Protein AF-A0AAV4G825-F1 (afdb_monomer)

Radius of gyration: 20.28 Å; Cα contacts (8 Å, |Δi|>4): 30; chains: 1; bounding box: 40×40×44 Å

Organism: NCBI:txid1093978

Structure (mmCIF, N/CA/C/O backbone):
data_AF-A0AAV4G825-F1
#
_entry.id   AF-A0AAV4G825-F1
#
loop_
_atom_site.group_PDB
_atom_site.id
_atom_site.type_symbol
_atom_site.label_atom_id
_atom_site.label_alt_id
_atom_site.label_comp_id
_atom_site.label_asym_id
_atom_site.label_entity_id
_atom_site.label_seq_id
_atom_site.pdbx_PDB_ins_code
_atom_site.Cartn_x
_atom_site.Cartn_y
_atom_site.Cartn_z
_atom_site.occupancy
_atom_site.B_iso_or_equiv
_atom_site.auth_seq_id
_atom_site.auth_comp_id
_atom_site.auth_asym_id
_atom_site.auth_atom_id
_atom_site.pdbx_PDB_model_num
ATOM 1 N N . MET A 1 1 ? -8.923 -12.412 15.469 1.00 46.41 1 MET A N 1
ATOM 2 C CA . MET A 1 1 ? -8.538 -11.570 14.307 1.00 46.41 1 MET A CA 1
ATOM 3 C C . MET A 1 1 ? -9.575 -10.469 14.098 1.00 46.41 1 MET A C 1
ATOM 5 O O . MET A 1 1 ? -10.743 -10.709 14.368 1.00 46.41 1 MET A O 1
ATOM 9 N N . LEU A 1 2 ? -9.163 -9.268 13.673 1.00 57.34 2 LEU A N 1
ATOM 10 C CA . LEU A 1 2 ? -10.058 -8.139 13.362 1.00 57.34 2 LEU A CA 1
ATOM 11 C C . LEU A 1 2 ? -10.991 -8.508 12.193 1.00 57.34 2 LEU A C 1
ATOM 13 O O . LEU A 1 2 ? -10.614 -8.334 11.042 1.00 57.34 2 LEU A O 1
ATOM 17 N N . ARG A 1 3 ? -12.196 -9.016 12.471 1.00 68.06 3 ARG A N 1
ATOM 18 C CA . ARG A 1 3 ? -13.264 -9.119 11.463 1.00 68.06 3 ARG A CA 1
ATOM 19 C C . ARG A 1 3 ? -14.021 -7.791 11.406 1.00 68.06 3 ARG A C 1
ATOM 21 O O . ARG A 1 3 ? -15.091 -7.651 11.985 1.00 68.06 3 ARG A O 1
ATOM 28 N N . LEU A 1 4 ? -13.393 -6.791 10.796 1.00 76.19 4 LEU A N 1
ATOM 29 C CA . LEU A 1 4 ? -14.119 -5.725 10.101 1.00 76.19 4 LEU A CA 1
ATOM 30 C C . LEU A 1 4 ? -14.339 -6.214 8.671 1.00 76.19 4 LEU A C 1
ATOM 32 O O . LEU A 1 4 ? -13.483 -6.939 8.154 1.00 76.19 4 LEU A O 1
ATOM 36 N N . SER A 1 5 ? -15.464 -5.860 8.048 1.00 83.50 5 SER A N 1
ATOM 37 C CA . SER A 1 5 ? -15.617 -6.142 6.623 1.00 83.50 5 SER A CA 1
ATOM 38 C C . SER A 1 5 ? -14.522 -5.406 5.847 1.00 83.50 5 SER A C 1
ATOM 40 O O . SER A 1 5 ? -13.965 -4.407 6.311 1.00 83.50 5 SER A O 1
ATOM 42 N N . GLU A 1 6 ? -14.174 -5.910 4.668 1.00 81.00 6 GLU A N 1
ATOM 43 C CA . GLU A 1 6 ? -13.171 -5.259 3.833 1.00 81.00 6 GLU A CA 1
ATOM 44 C C . GLU A 1 6 ? -13.561 -3.816 3.493 1.00 81.00 6 GLU A C 1
ATOM 46 O O . GLU A 1 6 ? -12.711 -2.928 3.529 1.00 81.00 6 GLU A O 1
ATOM 51 N N . VAL A 1 7 ? -14.847 -3.572 3.245 1.00 84.50 7 VAL A N 1
ATOM 52 C CA . VAL A 1 7 ? -15.394 -2.241 2.959 1.00 84.50 7 VAL A CA 1
ATOM 53 C C . VAL A 1 7 ? -15.265 -1.324 4.177 1.00 84.50 7 VAL A C 1
ATOM 55 O O . VAL A 1 7 ? -14.757 -0.211 4.051 1.00 84.50 7 VAL A O 1
ATOM 58 N N . ASP A 1 8 ? -15.631 -1.804 5.370 1.00 86.94 8 ASP A N 1
ATOM 59 C CA . ASP A 1 8 ? -15.518 -1.019 6.609 1.00 86.94 8 ASP A CA 1
ATOM 60 C C . ASP A 1 8 ? -14.063 -0.716 6.950 1.00 86.94 8 ASP A C 1
ATOM 62 O O . ASP A 1 8 ? -13.732 0.363 7.435 1.00 86.94 8 ASP A O 1
ATOM 66 N N . ARG A 1 9 ? -13.163 -1.659 6.666 1.00 87.50 9 ARG A N 1
ATOM 67 C CA . ARG A 1 9 ? -11.729 -1.449 6.826 1.00 87.50 9 ARG A CA 1
ATOM 68 C C . ARG A 1 9 ? -11.243 -0.326 5.909 1.00 87.50 9 ARG A C 1
ATOM 70 O O . ARG A 1 9 ? -10.585 0.580 6.402 1.00 87.50 9 ARG A O 1
ATOM 77 N N . HIS A 1 10 ? -11.573 -0.355 4.617 1.00 88.81 10 HIS A N 1
ATOM 78 C CA . HIS A 1 10 ? -11.167 0.698 3.678 1.00 88.81 10 HIS A CA 1
ATOM 79 C C . HIS A 1 10 ? -11.754 2.062 4.050 1.00 88.81 10 HIS A C 1
ATOM 81 O O . HIS A 1 10 ? -11.025 3.050 4.073 1.00 88.81 10 HIS A O 1
ATOM 87 N N . ARG A 1 11 ? -13.038 2.115 4.423 1.00 90.88 11 ARG A N 1
ATOM 88 C CA . ARG A 1 11 ? -13.688 3.354 4.869 1.00 90.88 11 ARG A CA 1
ATOM 89 C C . ARG A 1 11 ? -13.031 3.918 6.135 1.00 90.88 11 ARG A C 1
ATOM 91 O O . ARG A 1 11 ? -12.715 5.102 6.167 1.00 90.88 11 ARG A O 1
ATOM 98 N N . ALA A 1 12 ? -12.762 3.085 7.142 1.00 91.75 12 ALA A N 1
ATOM 99 C CA . ALA A 1 12 ? -12.071 3.511 8.360 1.00 91.75 12 ALA A CA 1
ATOM 100 C C . ALA A 1 12 ? -10.652 4.022 8.077 1.00 91.75 12 ALA A C 1
ATOM 102 O O . ALA A 1 12 ? -10.228 5.011 8.668 1.00 91.75 12 ALA A O 1
ATOM 103 N N . LEU A 1 13 ? -9.919 3.359 7.175 1.00 89.12 13 LEU A N 1
ATOM 104 C CA . LEU A 1 13 ? -8.578 3.785 6.769 1.00 89.12 13 LEU A CA 1
ATOM 105 C C . LEU A 1 13 ? -8.608 5.142 6.061 1.00 89.12 13 LEU A C 1
ATOM 107 O O . LEU A 1 13 ? -7.796 5.992 6.408 1.00 89.12 13 LEU A O 1
ATOM 111 N N . GLY A 1 14 ? -9.560 5.360 5.149 1.00 91.00 14 GLY A N 1
ATOM 112 C CA . GLY A 1 14 ? -9.736 6.649 4.477 1.00 91.00 14 GLY A CA 1
ATOM 113 C C . GLY A 1 14 ? -9.981 7.780 5.474 1.00 91.00 14 GLY A C 1
ATOM 114 O O . GLY A 1 14 ? -9.246 8.757 5.486 1.00 91.00 14 GLY A O 1
ATOM 115 N N . LEU A 1 15 ? -10.921 7.604 6.408 1.00 93.56 15 LEU A N 1
ATOM 116 C CA . LEU A 1 15 ? -11.200 8.613 7.440 1.00 93.56 15 LEU A CA 1
ATOM 117 C C . LEU A 1 15 ? -9.969 8.925 8.311 1.00 93.56 15 LEU A C 1
ATOM 119 O O . LEU A 1 15 ? -9.704 10.080 8.632 1.00 93.56 15 LEU 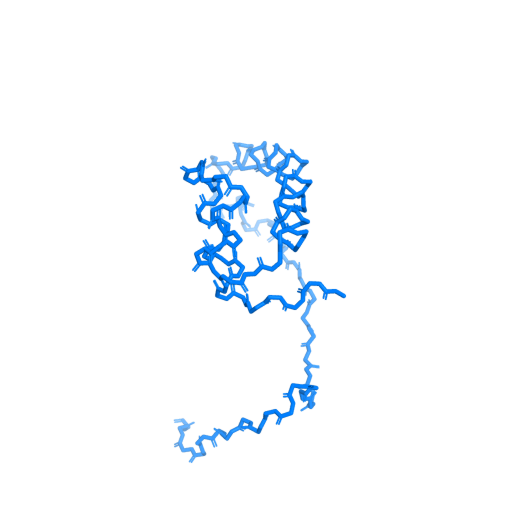A O 1
ATOM 123 N N . LEU A 1 16 ? -9.191 7.902 8.676 1.00 91.38 16 LEU A N 1
ATOM 124 C CA . LEU A 1 16 ? -7.948 8.085 9.431 1.00 91.38 16 LEU A CA 1
ATOM 125 C C . LEU A 1 16 ? -6.861 8.813 8.620 1.00 91.38 16 LEU A C 1
ATOM 127 O O . LEU A 1 16 ? -6.052 9.523 9.215 1.00 91.38 16 LEU A O 1
ATOM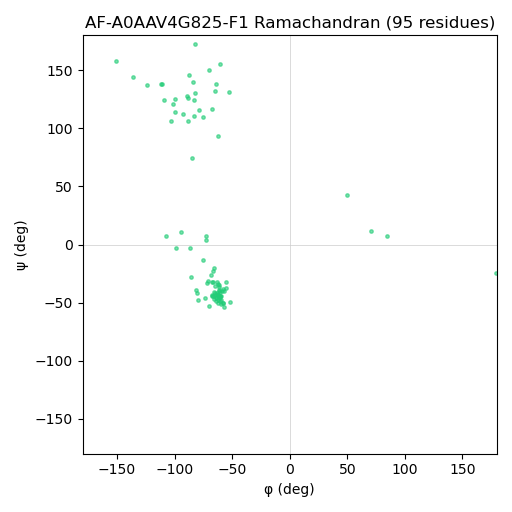 131 N N . GLN A 1 17 ? -6.814 8.621 7.298 1.00 87.00 17 GLN A N 1
ATOM 132 C CA . GLN A 1 17 ? -5.879 9.307 6.397 1.00 87.00 17 GLN A CA 1
ATOM 133 C C . GLN A 1 17 ? -6.241 10.784 6.206 1.00 87.00 17 GLN A C 1
ATOM 135 O O . GLN A 1 17 ? -5.337 11.612 6.163 1.00 87.00 17 GLN A O 1
ATOM 140 N N . GLU A 1 18 ? -7.534 11.117 6.229 1.00 92.06 18 GLU A N 1
ATOM 141 C CA . GLU A 1 18 ? -8.047 12.498 6.253 1.00 92.06 18 GLU A CA 1
ATOM 142 C C . GLU A 1 18 ? -7.843 13.203 7.613 1.00 92.06 18 GLU A C 1
ATOM 144 O O . GLU A 1 18 ? -8.290 14.327 7.823 1.00 92.06 18 GLU A O 1
ATOM 149 N N . GLY A 1 19 ? -7.168 12.554 8.569 1.00 90.31 19 GLY A N 1
ATOM 150 C CA . GLY A 1 19 ? -6.808 13.150 9.856 1.00 90.31 19 GLY A CA 1
ATOM 151 C C . GLY A 1 19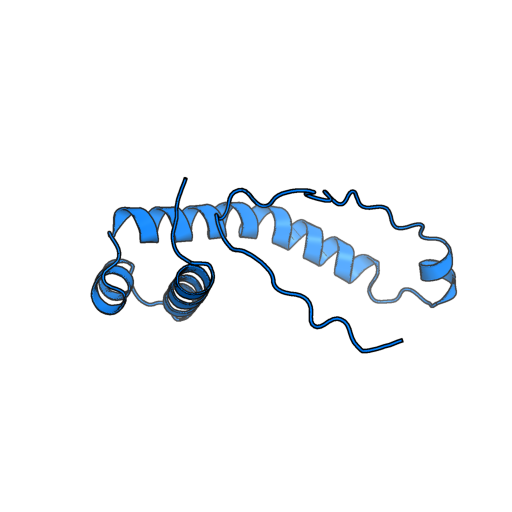 ? -7.896 13.080 10.928 1.00 90.31 19 GLY A C 1
ATOM 152 O O . GLY A 1 19 ? -7.702 13.626 12.017 1.00 90.31 19 GLY A O 1
ATOM 153 N N . LEU A 1 20 ? -9.008 12.376 10.683 1.00 93.31 20 LEU A N 1
ATOM 154 C CA . LEU A 1 20 ? -10.055 12.227 11.692 1.00 93.31 20 LEU A CA 1
ATOM 155 C C . LEU A 1 20 ? -9.542 11.457 12.919 1.00 93.31 20 LEU A C 1
ATOM 157 O O . LEU A 1 20 ? -8.847 10.436 12.796 1.00 93.31 20 LEU A O 1
ATOM 161 N N . PRO A 1 21 ? -9.905 11.896 14.136 1.00 94.75 21 PRO A N 1
ATOM 162 C CA . PRO A 1 21 ? -9.471 11.227 15.346 1.00 94.75 21 PRO A CA 1
ATOM 163 C C . PRO A 1 21 ? -10.155 9.863 15.485 1.00 94.75 21 PRO A C 1
ATOM 165 O O . PRO A 1 21 ? -11.303 9.658 15.096 1.00 94.75 21 PRO A O 1
ATOM 168 N N . ILE A 1 22 ? -9.470 8.918 16.137 1.00 93.38 22 ILE A N 1
ATOM 169 C CA . ILE A 1 22 ? -9.977 7.552 16.370 1.00 93.38 22 ILE A CA 1
ATOM 170 C C . ILE A 1 22 ? -11.342 7.565 17.081 1.00 93.38 22 ILE A C 1
ATOM 172 O O . ILE A 1 22 ? -12.157 6.678 16.837 1.00 93.38 22 ILE A O 1
ATOM 176 N N . SER A 1 23 ? -11.598 8.561 17.943 1.00 94.44 23 SER A N 1
ATOM 177 C CA . SER A 1 23 ? -12.910 8.805 18.567 1.00 94.44 23 SER A CA 1
ATOM 178 C C . SER A 1 23 ? -14.021 8.866 17.541 1.00 94.44 23 SER A C 1
ATOM 180 O O . SER A 1 23 ? -15.059 8.240 17.700 1.00 94.44 23 SER A O 1
ATOM 182 N N . GLU A 1 24 ? -13.789 9.666 16.514 1.00 95.00 24 GLU A N 1
ATOM 183 C CA . GLU A 1 24 ? -14.808 10.114 15.588 1.00 95.00 24 GLU A CA 1
ATOM 184 C C . GLU A 1 24 ? -15.066 9.047 14.544 1.00 95.00 24 GLU A C 1
ATOM 186 O O . GLU A 1 24 ? -16.214 8.713 14.288 1.00 95.00 24 GLU A O 1
ATOM 191 N N . VAL A 1 25 ? -14.003 8.386 14.081 1.00 94.56 25 VAL A N 1
ATOM 192 C CA . VAL A 1 25 ? -14.108 7.181 13.249 1.00 94.56 25 VAL A CA 1
ATOM 193 C C . VAL A 1 25 ? -14.846 6.059 13.989 1.00 94.56 25 VAL A C 1
ATOM 195 O O . VAL A 1 25 ? -15.674 5.360 13.411 1.00 94.56 25 VAL A O 1
ATOM 198 N N . SER A 1 26 ? -14.572 5.889 15.287 1.00 95.12 26 SER A N 1
ATOM 199 C CA . SER A 1 26 ? -15.267 4.911 16.129 1.00 95.12 26 SER A CA 1
ATOM 200 C C . SER A 1 26 ? -16.765 5.211 16.233 1.00 95.12 26 SER A C 1
ATOM 202 O O . SER A 1 26 ? -17.569 4.289 16.100 1.00 95.12 26 SER A O 1
ATOM 204 N N . LEU A 1 27 ? -17.130 6.483 16.417 1.00 94.31 27 LEU A N 1
ATOM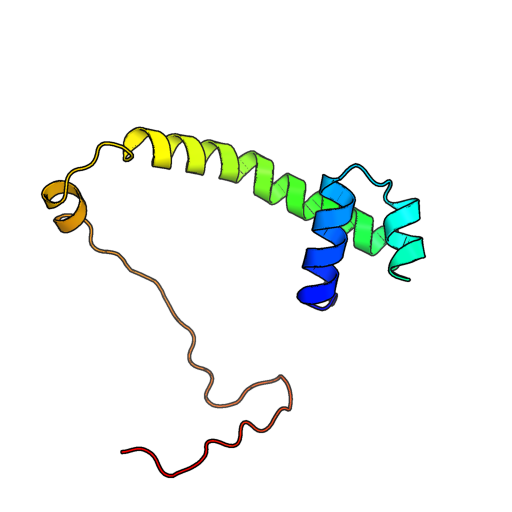 205 C CA . LEU A 1 27 ? -18.517 6.938 16.519 1.00 94.31 27 LEU A CA 1
ATOM 206 C C . LEU A 1 27 ? -19.258 6.847 15.180 1.00 94.31 27 LEU A C 1
ATOM 208 O O . LEU A 1 27 ? -20.303 6.208 15.111 1.00 94.31 27 LEU A O 1
ATOM 212 N N . CYS A 1 28 ? -18.714 7.424 14.106 1.00 92.19 28 CYS A N 1
ATOM 213 C CA . CYS A 1 28 ? -19.404 7.507 12.816 1.00 92.19 28 CYS A CA 1
ATOM 214 C C . CYS A 1 28 ? -19.572 6.142 12.136 1.00 92.19 28 CYS A C 1
ATOM 216 O O . CYS A 1 28 ? -20.510 5.943 11.367 1.00 92.19 28 CYS A O 1
ATOM 218 N N . MET A 1 29 ? -18.690 5.186 12.440 1.00 91.44 29 MET A N 1
ATOM 219 C CA . MET A 1 29 ? -18.777 3.819 11.925 1.00 91.44 29 MET A CA 1
ATOM 220 C C . MET A 1 29 ? -19.401 2.835 12.918 1.00 91.44 29 MET A C 1
ATOM 222 O O . MET A 1 29 ? -19.551 1.663 12.581 1.00 91.44 29 MET A O 1
ATOM 226 N N . ASN A 1 30 ? -19.739 3.275 14.136 1.00 92.88 30 ASN A N 1
ATOM 227 C CA . ASN A 1 30 ? -20.195 2.413 15.230 1.00 92.88 30 ASN A CA 1
ATOM 228 C C . ASN A 1 30 ? -19.267 1.195 15.457 1.00 92.88 30 ASN A C 1
ATOM 230 O O . ASN A 1 30 ? -19.695 0.052 15.632 1.00 92.88 30 ASN A O 1
ATOM 234 N N . VAL A 1 31 ? -17.952 1.430 15.413 1.00 89.81 31 VAL A N 1
ATOM 235 C CA . VAL A 1 31 ? -16.919 0.404 15.604 1.00 89.81 31 VAL A CA 1
ATOM 236 C C . VAL A 1 31 ? -16.186 0.675 16.904 1.00 89.81 31 VAL A C 1
ATOM 238 O O . VAL A 1 31 ? -15.806 1.804 17.189 1.00 89.81 31 VAL A O 1
ATOM 241 N N . ASN A 1 32 ? -15.901 -0.373 17.679 1.00 92.06 32 ASN A N 1
ATOM 242 C CA . ASN A 1 32 ? -15.133 -0.249 18.915 1.00 92.06 32 ASN A CA 1
ATOM 243 C C . ASN A 1 32 ? -13.790 0.485 18.699 1.00 92.06 32 ASN A C 1
ATOM 245 O O . ASN A 1 32 ? -12.989 0.131 17.830 1.00 92.06 32 ASN A O 1
ATOM 249 N N . ARG A 1 33 ? -13.521 1.466 19.559 1.00 93.06 33 ARG A N 1
ATOM 250 C CA . ARG A 1 33 ? -12.353 2.349 19.500 1.00 93.06 33 ARG A CA 1
ATOM 251 C C . ARG A 1 33 ? -11.014 1.602 19.485 1.00 93.06 33 ARG A C 1
ATOM 253 O O . ARG A 1 33 ? -10.112 1.959 18.731 1.00 93.06 33 ARG A O 1
ATOM 260 N N . THR A 1 34 ? -10.899 0.503 20.232 1.00 92.38 34 THR A N 1
ATOM 261 C CA . THR A 1 34 ? -9.719 -0.376 20.240 1.00 92.38 34 THR A CA 1
ATOM 262 C C . THR A 1 34 ? -9.536 -1.105 18.907 1.00 92.38 34 THR A C 1
ATOM 264 O O . THR A 1 34 ? -8.402 -1.352 18.495 1.00 92.38 34 THR A O 1
ATOM 267 N N . LYS A 1 35 ? -10.622 -1.439 18.190 1.00 90.38 35 LYS A N 1
ATOM 268 C CA . LYS A 1 35 ? -10.524 -2.029 16.843 1.00 90.38 35 LYS A CA 1
ATOM 269 C C . LYS A 1 35 ? -9.966 -1.022 15.837 1.00 90.38 35 LYS A C 1
ATOM 271 O O . LYS A 1 35 ? -9.069 -1.386 15.082 1.00 90.38 35 LYS A O 1
ATOM 276 N N . ILE A 1 36 ? -10.442 0.225 15.869 1.00 92.31 36 ILE A N 1
ATOM 277 C CA . ILE A 1 36 ? -9.933 1.307 15.008 1.00 92.31 36 ILE A CA 1
ATOM 278 C C . ILE A 1 36 ? -8.472 1.636 15.343 1.00 92.31 36 ILE A C 1
ATOM 280 O O . ILE A 1 36 ? -7.647 1.758 14.440 1.00 92.31 36 ILE A O 1
ATOM 284 N N . PHE A 1 37 ? -8.112 1.680 16.629 1.00 92.06 37 PHE A N 1
ATOM 285 C CA . PHE A 1 37 ? -6.722 1.859 17.058 1.00 92.06 37 PHE A CA 1
ATOM 286 C C . PHE A 1 37 ? -5.800 0.762 16.512 1.00 92.06 37 PHE A C 1
ATOM 288 O O . PHE A 1 37 ? -4.795 1.059 15.872 1.00 92.06 37 PHE A O 1
ATOM 295 N N . ARG A 1 38 ? -6.172 -0.514 16.687 1.00 90.38 38 ARG A N 1
ATOM 296 C CA . ARG A 1 38 ? -5.392 -1.649 16.166 1.00 90.38 38 ARG A CA 1
ATOM 297 C C . ARG A 1 38 ? -5.300 -1.644 14.640 1.00 90.38 38 ARG A C 1
ATOM 299 O O . ARG A 1 38 ? -4.284 -2.067 14.099 1.00 90.38 38 ARG A O 1
ATOM 306 N N . LEU A 1 39 ? -6.346 -1.190 13.948 1.00 88.44 39 LEU A N 1
ATOM 307 C CA . LEU A 1 39 ? -6.332 -1.024 12.495 1.00 88.44 39 LEU A CA 1
ATOM 308 C C . LEU A 1 39 ? -5.300 0.031 12.068 1.00 88.44 39 LEU A C 1
ATOM 310 O O . LEU A 1 39 ? -4.468 -0.258 11.211 1.00 88.44 39 LEU A O 1
ATOM 314 N N . ARG A 1 40 ? -5.303 1.209 12.706 1.00 88.56 40 ARG A N 1
ATOM 315 C CA . ARG A 1 40 ? -4.318 2.274 12.455 1.00 88.56 40 ARG A CA 1
ATOM 316 C C . ARG A 1 40 ? -2.893 1.815 12.753 1.00 88.56 40 ARG A C 1
ATOM 318 O O . ARG A 1 40 ? -1.995 2.072 11.957 1.00 88.56 40 ARG A O 1
ATOM 325 N N . GLN A 1 41 ? -2.697 1.133 13.879 1.00 86.50 41 GLN A N 1
ATOM 326 C CA . GLN A 1 41 ? -1.395 0.622 14.296 1.00 86.50 41 GLN A CA 1
ATOM 327 C C . GLN A 1 41 ? -0.827 -0.356 13.257 1.00 86.50 41 GLN A C 1
ATOM 329 O O . GLN A 1 41 ? 0.279 -0.156 12.767 1.00 86.50 41 GLN A O 1
ATOM 334 N N . ARG A 1 42 ? -1.618 -1.356 12.848 1.00 82.38 42 ARG A N 1
ATOM 335 C CA . ARG A 1 42 ? -1.204 -2.332 11.829 1.00 82.38 42 ARG A CA 1
ATOM 336 C C . ARG A 1 42 ? -0.899 -1.682 10.488 1.00 82.38 42 ARG A C 1
ATOM 338 O O . ARG A 1 42 ? 0.063 -2.080 9.842 1.00 82.38 42 ARG A O 1
ATOM 345 N N . LEU A 1 43 ? -1.696 -0.687 10.083 1.00 76.94 43 LEU A N 1
ATOM 346 C CA . LEU A 1 43 ? -1.409 0.088 8.880 1.00 76.94 43 LEU A CA 1
ATOM 347 C C . LEU A 1 43 ? -0.020 0.721 8.994 1.00 76.94 43 LEU A C 1
ATOM 349 O O . LEU A 1 43 ? 0.812 0.468 8.135 1.00 76.94 43 LEU A O 1
ATOM 353 N N . HIS A 1 44 ? 0.252 1.469 10.066 1.00 73.94 44 HIS A N 1
ATOM 354 C CA . HIS A 1 44 ? 1.544 2.131 10.285 1.00 73.94 44 HIS A CA 1
ATOM 355 C C . HIS A 1 44 ? 2.735 1.157 10.291 1.00 73.94 44 HIS A C 1
ATOM 357 O O . HIS A 1 44 ? 3.786 1.456 9.721 1.00 73.94 44 HIS A O 1
ATOM 363 N N . GLU A 1 45 ? 2.564 -0.022 10.893 1.00 68.06 45 GLU A N 1
ATOM 364 C CA . GLU A 1 45 ? 3.582 -1.080 10.930 1.00 68.06 45 GLU A CA 1
ATOM 365 C C . GLU A 1 45 ? 3.890 -1.626 9.526 1.00 68.06 45 GLU A C 1
ATOM 367 O O . GLU A 1 45 ? 5.054 -1.761 9.148 1.00 68.06 45 GLU A O 1
ATOM 372 N N . THR A 1 46 ? 2.860 -1.903 8.717 1.00 66.06 46 THR A N 1
ATOM 373 C CA . THR A 1 46 ? 3.051 -2.347 7.324 1.00 66.06 46 THR A CA 1
ATOM 374 C C . THR A 1 46 ? 3.561 -1.240 6.409 1.00 66.06 46 THR A C 1
ATOM 376 O O . THR A 1 46 ? 4.281 -1.506 5.448 1.00 66.06 46 THR A O 1
ATOM 379 N N . ASP A 1 47 ? 3.185 -0.004 6.708 1.00 67.50 47 ASP A N 1
ATOM 380 C CA . ASP A 1 47 ? 3.417 1.143 5.858 1.00 67.50 47 ASP A CA 1
ATOM 381 C C . ASP A 1 47 ? 4.847 1.659 5.993 1.00 67.50 47 ASP A C 1
ATOM 383 O O . ASP A 1 47 ? 5.541 1.805 5.000 1.00 67.50 47 ASP A O 1
ATOM 387 N N . THR A 1 48 ? 5.366 1.836 7.205 1.00 68.06 48 THR A N 1
ATOM 388 C CA . THR A 1 48 ? 6.705 2.423 7.387 1.00 68.06 48 THR A CA 1
ATOM 389 C C . THR A 1 48 ? 7.834 1.523 6.870 1.00 68.06 48 THR A C 1
ATOM 391 O O . THR A 1 48 ? 8.718 1.999 6.156 1.00 68.06 48 THR A O 1
ATOM 394 N N . ARG A 1 49 ? 7.792 0.212 7.148 1.00 72.00 49 ARG A N 1
ATOM 395 C CA . ARG A 1 49 ? 8.854 -0.721 6.731 1.00 72.00 49 ARG A CA 1
ATOM 396 C C . ARG A 1 49 ? 8.821 -1.024 5.234 1.00 72.00 49 ARG A C 1
ATOM 398 O O . ARG A 1 49 ? 9.861 -1.017 4.579 1.00 72.00 49 ARG A O 1
ATOM 405 N N . HIS A 1 50 ? 7.641 -1.304 4.682 1.00 81.06 50 HIS A N 1
ATOM 406 C CA . HIS A 1 50 ? 7.542 -1.736 3.288 1.00 81.06 50 HIS A CA 1
ATOM 407 C C . HIS A 1 50 ? 7.483 -0.561 2.312 1.00 81.06 50 HIS A C 1
ATOM 409 O O . HIS A 1 50 ? 7.951 -0.710 1.186 1.00 81.06 50 HIS A O 1
ATOM 415 N N . ARG A 1 51 ? 6.969 0.615 2.708 1.00 83.38 51 ARG A N 1
ATOM 416 C CA . ARG A 1 51 ? 6.912 1.785 1.816 1.00 83.38 51 ARG A CA 1
ATOM 417 C C . ARG A 1 51 ? 8.303 2.193 1.357 1.00 83.38 51 ARG A C 1
ATOM 419 O O . ARG A 1 51 ? 8.499 2.345 0.161 1.00 83.38 51 ARG A O 1
ATOM 426 N N . HIS A 1 52 ? 9.273 2.295 2.266 1.00 84.75 52 HIS A N 1
ATOM 427 C CA . HIS A 1 52 ? 10.634 2.686 1.893 1.00 84.75 52 HIS A CA 1
ATOM 428 C C . HIS A 1 52 ? 11.263 1.706 0.891 1.00 84.75 52 HIS A C 1
ATOM 430 O O . HIS A 1 52 ? 11.740 2.121 -0.163 1.00 84.75 52 HIS A O 1
ATOM 436 N N . GLN A 1 53 ? 11.188 0.400 1.169 1.00 88.50 53 GLN A N 1
ATOM 437 C CA . GLN A 1 53 ? 11.725 -0.627 0.271 1.00 88.50 53 GLN A CA 1
ATOM 438 C C . GLN A 1 53 ? 11.020 -0.643 -1.091 1.00 88.50 53 GLN A C 1
ATOM 440 O O . GLN A 1 53 ? 11.686 -0.7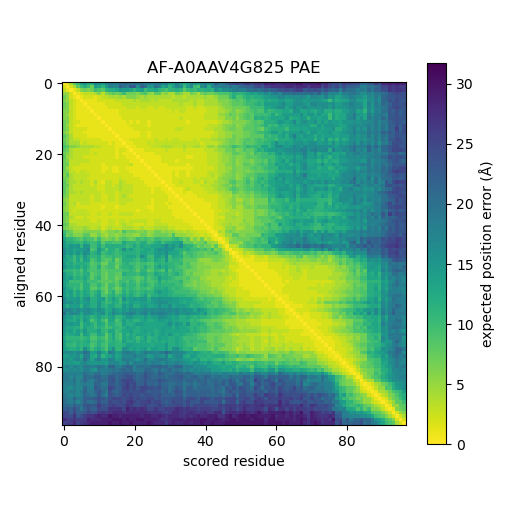43 -2.120 1.00 88.50 53 GLN A O 1
ATOM 445 N N . ARG A 1 54 ? 9.689 -0.495 -1.119 1.00 89.75 54 ARG A N 1
ATOM 446 C CA . ARG A 1 54 ? 8.918 -0.421 -2.368 1.00 89.75 54 ARG A CA 1
ATOM 447 C C . ARG A 1 54 ? 9.253 0.834 -3.168 1.00 89.75 54 ARG A C 1
ATOM 449 O O . ARG A 1 54 ? 9.402 0.732 -4.379 1.00 89.75 54 ARG A O 1
ATOM 456 N N . THR A 1 55 ? 9.418 1.983 -2.511 1.00 91.75 55 THR A N 1
ATOM 457 C CA . THR A 1 55 ? 9.831 3.233 -3.164 1.00 91.75 55 THR A CA 1
ATOM 458 C C . THR A 1 55 ? 11.215 3.093 -3.785 1.00 91.75 55 THR A C 1
ATOM 460 O O . THR A 1 55 ? 11.375 3.412 -4.959 1.00 91.75 55 THR A O 1
ATOM 463 N N . LEU A 1 56 ? 12.194 2.564 -3.046 1.00 93.75 56 LEU A N 1
ATOM 464 C CA . LEU A 1 56 ? 13.540 2.332 -3.577 1.00 93.75 56 LEU A CA 1
ATOM 465 C C . LEU A 1 56 ? 13.530 1.359 -4.758 1.00 93.75 56 LEU A C 1
ATOM 467 O O . LEU A 1 56 ? 14.168 1.614 -5.776 1.00 93.75 56 LEU A O 1
ATOM 471 N N . TRP A 1 57 ? 12.790 0.255 -4.641 1.00 93.69 57 TRP A N 1
ATOM 472 C CA . TRP A 1 57 ? 12.671 -0.723 -5.717 1.00 93.69 57 TRP A CA 1
ATOM 473 C C . TRP A 1 57 ? 12.023 -0.107 -6.962 1.00 93.69 57 TRP A C 1
ATOM 475 O O . TRP A 1 57 ? 12.524 -0.303 -8.065 1.00 93.69 57 TRP A O 1
ATOM 485 N N . ALA A 1 58 ? 10.954 0.677 -6.793 1.00 94.62 58 ALA A N 1
ATOM 486 C CA . ALA A 1 58 ? 10.282 1.352 -7.897 1.00 94.62 58 ALA A CA 1
ATOM 487 C C . ALA A 1 58 ? 11.195 2.385 -8.565 1.00 94.62 58 ALA A C 1
ATOM 489 O O . ALA A 1 58 ? 11.313 2.380 -9.781 1.00 94.62 58 ALA A O 1
ATOM 490 N N . GLN A 1 59 ? 11.891 3.220 -7.788 1.00 96.31 59 GLN A N 1
ATOM 491 C CA . GLN A 1 59 ? 12.841 4.203 -8.320 1.00 96.31 59 GLN A CA 1
ATOM 492 C C . GLN A 1 59 ? 13.977 3.533 -9.098 1.00 96.31 59 GLN A C 1
ATOM 494 O O . GLN A 1 59 ? 14.305 3.966 -10.199 1.00 96.31 59 GLN A O 1
ATOM 499 N N . LYS A 1 60 ? 14.543 2.445 -8.560 1.00 95.94 60 LYS A N 1
ATOM 500 C CA . LYS A 1 60 ? 15.636 1.699 -9.197 1.00 95.94 60 LYS A CA 1
ATOM 501 C C . LYS A 1 60 ? 15.243 1.106 -10.553 1.00 95.94 60 LYS A C 1
ATOM 503 O O . LYS A 1 60 ? 16.082 1.037 -11.446 1.00 95.94 60 LYS A O 1
ATOM 508 N N . HIS A 1 61 ? 13.993 0.674 -10.700 1.00 95.50 61 HIS A N 1
ATOM 509 C CA . HIS A 1 61 ? 13.508 -0.005 -11.903 1.00 95.50 61 HIS A CA 1
ATOM 510 C C . HIS A 1 61 ? 12.564 0.866 -12.753 1.00 95.50 61 HIS A C 1
ATOM 512 O O . HIS A 1 61 ? 12.005 0.386 -13.733 1.00 95.50 61 HIS A O 1
ATOM 518 N N . ALA A 1 62 ? 12.394 2.153 -12.423 1.00 94.88 62 ALA A N 1
ATOM 519 C CA . ALA A 1 62 ? 11.484 3.062 -13.130 1.00 94.88 62 ALA A CA 1
ATOM 520 C C . ALA A 1 62 ? 11.883 3.290 -14.596 1.00 94.88 62 ALA A C 1
ATOM 522 O O . ALA A 1 62 ? 11.022 3.483 -15.447 1.00 94.88 62 ALA A O 1
ATOM 523 N N . ALA A 1 63 ? 13.187 3.265 -14.878 1.00 95.31 63 ALA A N 1
ATOM 524 C CA . ALA A 1 63 ? 13.743 3.464 -16.214 1.00 95.31 63 ALA A CA 1
ATOM 525 C C . ALA A 1 63 ? 14.000 2.148 -16.966 1.00 95.31 63 ALA A C 1
ATOM 527 O O . ALA A 1 63 ? 14.687 2.159 -17.984 1.00 95.31 63 ALA A O 1
ATOM 528 N N . TRP A 1 64 ? 13.511 1.014 -16.453 1.00 96.75 64 TRP A N 1
ATOM 529 C CA . TRP A 1 64 ? 13.715 -0.265 -17.121 1.00 96.75 64 TRP A CA 1
ATOM 530 C C . TRP A 1 64 ? 13.015 -0.328 -18.472 1.00 96.75 64 TRP A C 1
ATOM 532 O O . TRP A 1 64 ? 11.826 -0.022 -18.586 1.00 96.75 64 TRP A O 1
ATOM 542 N N . ASP A 1 65 ? 13.757 -0.786 -19.476 1.00 93.69 65 ASP A N 1
ATOM 543 C CA . ASP A 1 65 ? 13.239 -1.026 -20.812 1.00 93.69 65 ASP A CA 1
ATOM 544 C C . ASP A 1 65 ? 12.533 -2.390 -20.929 1.00 93.69 65 ASP A C 1
ATOM 546 O O . ASP A 1 65 ? 12.535 -3.237 -20.028 1.00 93.69 65 ASP A O 1
ATOM 550 N N . GLY A 1 66 ? 11.896 -2.621 -22.078 1.00 94.25 66 GLY A N 1
ATOM 551 C CA . GLY A 1 66 ? 11.152 -3.854 -22.326 1.00 94.25 66 GLY A CA 1
ATOM 552 C C . GLY A 1 66 ? 12.010 -5.124 -22.381 1.00 94.25 66 GLY A C 1
ATOM 553 O O . GLY A 1 66 ? 11.460 -6.212 -22.226 1.00 94.25 66 GLY A O 1
ATOM 554 N N . ILE A 1 67 ? 13.323 -5.026 -22.607 1.00 95.75 67 ILE A N 1
ATOM 555 C CA . ILE A 1 67 ? 14.235 -6.180 -22.615 1.00 95.75 67 ILE A CA 1
ATOM 556 C C . ILE A 1 67 ? 14.589 -6.553 -21.175 1.00 95.75 67 ILE A C 1
ATOM 558 O O . ILE A 1 67 ? 14.559 -7.732 -20.821 1.00 95.75 67 ILE A O 1
ATOM 562 N N . GLN A 1 68 ? 14.837 -5.557 -20.325 1.00 96.31 68 GLN A N 1
ATOM 563 C CA . GLN A 1 68 ? 15.102 -5.755 -18.903 1.00 96.31 68 GLN A CA 1
ATOM 564 C C . GLN A 1 68 ? 13.919 -6.445 -18.215 1.00 96.31 68 GLN A C 1
ATOM 566 O O . GLN A 1 68 ? 14.120 -7.449 -17.530 1.00 96.31 68 GLN A O 1
ATOM 571 N N . TRP A 1 69 ? 12.682 -6.019 -18.494 1.00 95.94 69 TRP A N 1
ATOM 572 C CA . TRP A 1 69 ? 11.487 -6.703 -17.982 1.00 95.94 69 TRP A CA 1
ATOM 573 C C . TRP A 1 69 ? 11.350 -8.153 -18.461 1.00 95.94 69 TRP A C 1
ATOM 575 O O . TRP A 1 69 ? 10.938 -9.004 -17.678 1.00 95.94 69 TRP A O 1
ATOM 585 N N . ARG A 1 70 ? 11.730 -8.470 -19.708 1.00 95.69 70 ARG A N 1
ATOM 586 C CA . ARG A 1 70 ? 11.658 -9.847 -20.245 1.00 95.69 70 ARG A CA 1
ATOM 587 C C . ARG A 1 70 ? 12.619 -10.814 -19.567 1.00 95.69 70 ARG A C 1
ATOM 589 O O . ARG A 1 70 ? 12.389 -12.017 -19.621 1.00 95.69 70 ARG A O 1
ATOM 596 N N . SER A 1 71 ? 13.687 -10.308 -18.955 1.00 95.25 71 SER A N 1
ATOM 597 C CA . SER A 1 71 ? 14.625 -11.149 -18.207 1.00 95.25 71 SER A CA 1
ATOM 598 C C . SER A 1 71 ? 14.080 -11.588 -16.841 1.00 95.25 71 SER A C 1
ATOM 600 O O . SER A 1 71 ? 14.636 -12.496 -16.225 1.00 95.25 71 SER A O 1
ATOM 602 N N . VAL A 1 72 ? 12.986 -10.976 -16.367 1.00 94.94 72 VAL A N 1
ATOM 603 C CA . VAL A 1 72 ? 12.371 -11.298 -15.076 1.00 94.94 72 VAL A CA 1
ATOM 604 C C . VAL A 1 72 ? 11.347 -12.416 -15.225 1.00 94.94 72 VAL A C 1
ATOM 606 O O . VAL A 1 72 ? 10.377 -12.300 -15.970 1.00 94.94 72 VAL A O 1
ATOM 609 N N . VAL A 1 73 ? 11.518 -13.471 -14.430 1.00 96.56 73 VAL A N 1
ATOM 610 C CA . VAL A 1 73 ? 10.508 -14.517 -14.244 1.00 96.56 73 VAL A CA 1
ATOM 611 C C . VAL A 1 73 ? 9.761 -14.240 -12.943 1.00 96.56 73 VAL A C 1
ATOM 613 O O . VAL A 1 73 ? 10.340 -14.302 -11.859 1.00 96.56 73 VAL A O 1
ATOM 616 N N . PHE A 1 74 ? 8.472 -13.923 -13.048 1.00 94.75 74 PHE A N 1
ATOM 617 C CA . PHE A 1 74 ? 7.599 -13.772 -11.887 1.00 94.75 74 PHE A CA 1
ATOM 618 C C . PHE A 1 74 ? 7.069 -15.136 -11.446 1.00 94.75 74 PHE A C 1
ATOM 620 O O . PHE A 1 74 ? 6.706 -15.970 -12.273 1.00 94.75 74 PHE A O 1
ATOM 627 N N . SER A 1 75 ? 7.001 -15.344 -10.134 1.00 96.00 75 SER A N 1
ATOM 628 C CA . SER A 1 75 ? 6.366 -16.512 -9.527 1.00 96.00 75 SER A CA 1
ATOM 629 C C . SER A 1 75 ? 5.515 -16.058 -8.350 1.00 96.00 75 SER A C 1
ATOM 631 O O . SER A 1 75 ? 5.864 -15.094 -7.667 1.00 96.00 75 SER A O 1
ATOM 633 N N . ASP A 1 76 ? 4.385 -16.723 -8.160 1.00 95.12 76 ASP A N 1
ATOM 634 C CA . ASP A 1 76 ? 3.508 -16.557 -7.008 1.00 95.12 76 ASP A CA 1
ATOM 635 C C . ASP A 1 76 ? 2.790 -17.887 -6.758 1.00 95.12 76 ASP A C 1
ATOM 637 O O . ASP A 1 76 ? 2.665 -18.725 -7.658 1.00 95.12 76 ASP A O 1
ATOM 641 N N . GLU A 1 77 ? 2.320 -18.083 -5.536 1.00 94.12 77 GLU A N 1
ATOM 642 C CA . GLU A 1 77 ? 1.573 -19.264 -5.127 1.00 94.12 77 GLU A CA 1
ATOM 643 C C . GLU A 1 77 ? 0.116 -18.873 -4.896 1.00 94.12 77 GLU A C 1
ATOM 645 O O . GLU A 1 77 ? -0.200 -18.009 -4.079 1.00 94.12 77 GLU A O 1
ATOM 650 N N . PHE A 1 78 ? -0.805 -19.546 -5.586 1.00 83.75 78 PHE A N 1
ATOM 651 C CA . PHE A 1 78 ? -2.233 -19.342 -5.375 1.00 83.75 78 PHE A CA 1
ATOM 652 C C . PHE A 1 78 ? -2.878 -20.564 -4.729 1.00 83.75 78 PHE A C 1
ATOM 654 O O . PH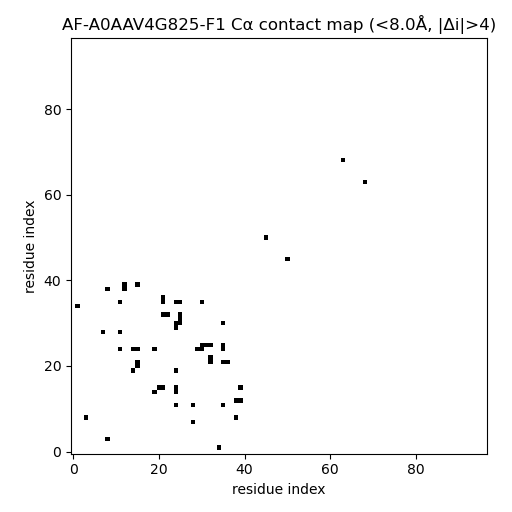E A 1 78 ? -2.637 -21.708 -5.119 1.00 83.75 78 PHE A O 1
ATOM 661 N N . ARG A 1 79 ? -3.763 -20.322 -3.758 1.00 84.12 79 ARG A N 1
ATOM 662 C CA . ARG A 1 79 ? -4.550 -21.375 -3.118 1.00 84.12 79 ARG A CA 1
ATOM 663 C C . ARG A 1 79 ? -5.889 -21.546 -3.826 1.00 84.12 79 ARG A C 1
ATOM 665 O O . ARG A 1 79 ? -6.777 -20.708 -3.692 1.00 84.12 79 ARG A O 1
ATOM 672 N N . PHE A 1 80 ? -6.077 -22.685 -4.481 1.00 76.50 80 PHE A N 1
ATOM 673 C CA . PHE A 1 80 ? -7.393 -23.114 -4.947 1.00 76.50 80 PHE A CA 1
ATOM 674 C C . PHE A 1 80 ? -8.152 -23.798 -3.806 1.00 76.50 80 PHE A C 1
ATOM 676 O O . PHE A 1 80 ? -7.665 -24.751 -3.201 1.00 76.50 80 PHE A O 1
ATOM 683 N N . CYS A 1 81 ? -9.347 -23.297 -3.494 1.00 77.06 81 CYS A N 1
ATOM 684 C CA . CYS A 1 81 ? -10.244 -23.919 -2.524 1.00 77.06 81 CYS A CA 1
ATOM 685 C C . CYS A 1 81 ? -11.337 -24.683 -3.275 1.00 77.06 81 CYS A C 1
ATOM 687 O O . CYS A 1 81 ? -12.083 -24.072 -4.038 1.00 77.06 81 CYS A O 1
ATOM 689 N N . ILE A 1 82 ? -11.431 -25.996 -3.040 1.00 73.69 82 ILE A N 1
ATOM 690 C CA . ILE A 1 82 ? -12.512 -26.842 -3.573 1.00 73.69 82 ILE A CA 1
ATOM 691 C C . ILE A 1 82 ? -13.843 -26.437 -2.924 1.00 73.69 82 ILE A C 1
ATOM 693 O O . ILE A 1 82 ? -14.812 -26.185 -3.629 1.00 73.69 82 ILE A O 1
ATOM 697 N N . ASP A 1 83 ? -13.832 -26.228 -1.605 1.00 71.69 83 ASP A N 1
ATOM 698 C CA . ASP A 1 83 ? -14.966 -25.714 -0.840 1.00 71.6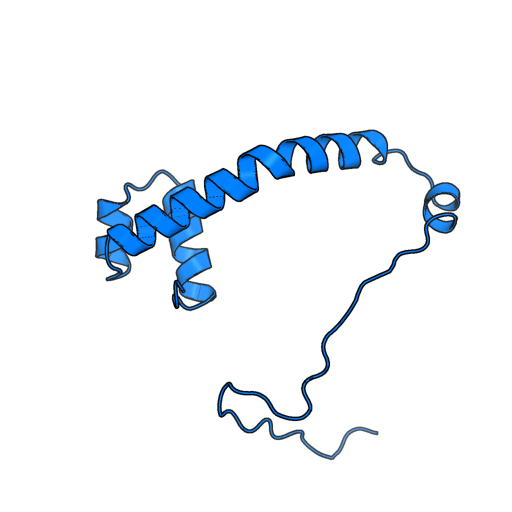9 83 ASP A CA 1
ATOM 699 C C . ASP A 1 83 ? -14.568 -24.456 -0.061 1.00 71.69 83 ASP A C 1
ATOM 701 O O . ASP A 1 83 ? -13.485 -24.367 0.527 1.00 71.69 83 ASP A O 1
ATOM 705 N N . HIS A 1 84 ? -15.442 -23.448 -0.073 1.00 68.75 84 HIS A N 1
ATOM 706 C CA . HIS A 1 84 ? -15.222 -22.200 0.651 1.00 68.75 84 HIS A CA 1
ATOM 707 C C . HIS A 1 84 ? -15.779 -22.320 2.075 1.00 68.75 84 HIS A C 1
ATOM 709 O O . HIS A 1 84 ? -16.954 -22.610 2.276 1.00 68.75 84 HIS A O 1
ATOM 715 N N . ALA A 1 85 ? -14.959 -22.012 3.082 1.00 69.50 85 ALA A N 1
ATOM 716 C CA . ALA A 1 85 ? -15.384 -21.981 4.487 1.00 69.50 85 ALA A CA 1
ATOM 717 C C . ALA A 1 85 ? -16.283 -20.771 4.839 1.00 69.50 85 ALA A C 1
ATOM 719 O O . ALA A 1 85 ? -16.562 -20.526 6.012 1.00 69.50 85 ALA A O 1
ATOM 720 N N . ASP A 1 86 ? -16.700 -19.973 3.850 1.00 75.19 86 ASP A N 1
ATOM 721 C CA . ASP A 1 86 ? -17.562 -18.804 4.048 1.00 75.19 86 ASP A CA 1
ATOM 722 C C . ASP A 1 86 ? -19.064 -19.145 4.036 1.00 75.19 86 ASP A C 1
ATOM 724 O O . ASP A 1 86 ? -19.887 -18.260 4.278 1.00 75.19 86 ASP A O 1
ATOM 728 N N . GLY A 1 87 ? -19.416 -20.417 3.798 1.00 65.81 87 GLY A N 1
ATOM 729 C CA . GLY A 1 87 ? -20.790 -20.923 3.819 1.00 65.81 87 GLY A CA 1
ATOM 730 C C . GLY A 1 87 ? -21.649 -20.444 2.646 1.00 65.81 87 GLY A C 1
ATOM 731 O O . GLY A 1 87 ? -22.869 -20.597 2.685 1.00 65.81 87 GLY A O 1
ATOM 732 N N . ARG A 1 88 ? -21.048 -19.835 1.615 1.00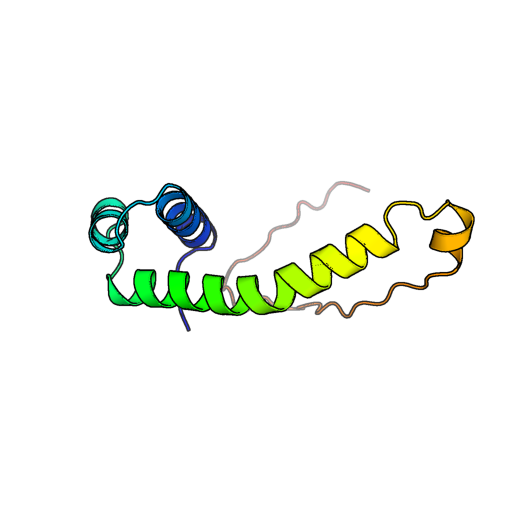 70.88 88 ARG A N 1
ATOM 733 C CA . ARG A 1 88 ? -21.778 -19.292 0.465 1.00 70.88 88 ARG A CA 1
ATOM 734 C C . ARG A 1 88 ? -21.725 -20.256 -0.712 1.00 70.88 88 ARG A C 1
ATOM 736 O O . ARG A 1 88 ? -20.656 -20.608 -1.201 1.00 70.88 88 ARG A O 1
ATOM 743 N N . VAL A 1 89 ? -22.897 -20.614 -1.230 1.00 69.25 89 VAL A N 1
ATOM 744 C CA . VAL A 1 89 ? -23.017 -21.376 -2.478 1.00 69.25 89 VAL A CA 1
ATOM 745 C C . VAL A 1 89 ? -22.814 -20.423 -3.655 1.00 69.25 89 VAL A C 1
ATOM 747 O O . VAL A 1 89 ? -23.607 -19.503 -3.861 1.00 69.25 89 VAL A O 1
ATOM 750 N N . ARG A 1 90 ? -21.755 -20.626 -4.445 1.00 68.38 90 ARG A N 1
ATOM 751 C CA . ARG A 1 90 ? -21.567 -19.900 -5.709 1.00 68.38 90 ARG A CA 1
ATOM 752 C C . ARG A 1 90 ? -22.253 -20.668 -6.835 1.00 68.38 90 ARG A C 1
ATOM 754 O O . ARG A 1 90 ? -21.759 -21.697 -7.281 1.00 68.38 90 ARG A O 1
ATOM 761 N N . VAL A 1 91 ? -23.386 -20.155 -7.306 1.00 71.38 91 VAL A N 1
ATOM 762 C CA . VAL A 1 91 ? -24.085 -20.698 -8.478 1.00 71.38 91 VAL A CA 1
ATOM 763 C C . VAL A 1 91 ? -23.434 -20.128 -9.739 1.00 71.38 91 VAL A C 1
ATOM 765 O O . VAL A 1 91 ? -23.563 -18.938 -10.020 1.00 71.38 91 VAL A O 1
ATOM 768 N N . ARG A 1 92 ? -22.726 -20.960 -10.513 1.00 71.38 92 ARG A N 1
ATOM 769 C CA . ARG A 1 92 ? -22.298 -20.588 -11.871 1.00 71.38 92 ARG A CA 1
ATOM 770 C C . ARG A 1 92 ? -23.462 -20.832 -12.830 1.00 71.38 92 ARG A C 1
ATOM 772 O O . ARG A 1 92 ? -24.021 -21.926 -12.837 1.00 71.38 92 ARG A O 1
ATOM 779 N N . ARG A 1 93 ? -23.807 -19.856 -13.677 1.00 65.81 93 ARG A N 1
ATOM 780 C CA . ARG A 1 93 ? -24.695 -20.120 -14.819 1.00 65.81 93 ARG A CA 1
ATOM 781 C C . ARG A 1 93 ? -23.955 -21.028 -15.805 1.00 65.81 93 ARG A C 1
ATOM 783 O O . ARG A 1 93 ? -22.903 -20.664 -16.323 1.00 65.81 93 ARG A O 1
ATOM 790 N N . SER A 1 94 ? -24.475 -22.232 -16.016 1.00 59.22 94 SER A N 1
ATOM 791 C CA . SER A 1 94 ? -24.031 -23.115 -17.094 1.00 59.22 94 SER A CA 1
ATOM 792 C C . SER A 1 94 ? -24.604 -22.569 -18.401 1.00 59.22 94 SER A C 1
ATOM 794 O O . SER A 1 94 ? -25.820 -22.603 -18.568 1.00 59.22 94 SER A O 1
ATOM 796 N N . GLY A 1 95 ? -23.776 -22.008 -19.286 1.00 59.62 95 GLY A N 1
ATOM 797 C CA . GLY A 1 95 ? -24.299 -21.500 -20.558 1.00 59.62 95 GLY A CA 1
ATOM 798 C C . GLY A 1 95 ? -23.322 -20.854 -21.534 1.00 59.62 95 GLY A C 1
ATOM 799 O O . GLY A 1 95 ? -23.600 -20.896 -22.722 1.00 59.62 95 GLY A O 1
ATOM 800 N N . GLU A 1 96 ? -22.185 -20.312 -21.102 1.00 50.81 96 GLU A N 1
ATOM 801 C CA . GLU A 1 96 ? -21.246 -19.688 -22.047 1.00 50.81 96 GLU A CA 1
ATOM 802 C C . GLU A 1 96 ? -20.064 -20.628 -22.305 1.00 50.81 96 GLU A C 1
ATOM 804 O O . GLU A 1 96 ? -19.251 -20.899 -21.415 1.00 50.81 96 GLU A O 1
ATOM 809 N N . ARG A 1 97 ? -20.089 -21.211 -23.508 1.00 47.97 97 ARG A N 1
ATOM 810 C CA . ARG A 1 97 ? -18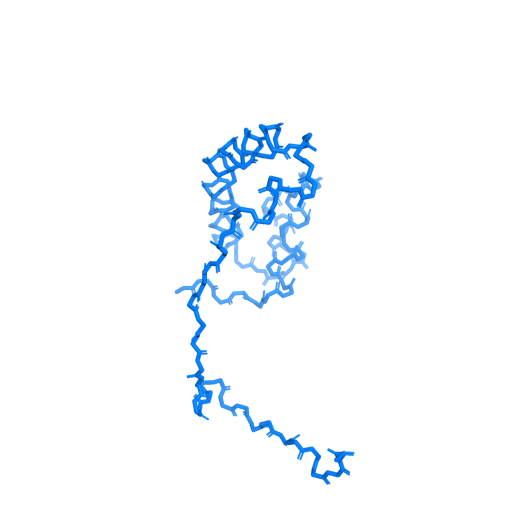.972 -21.856 -24.201 1.00 47.97 97 ARG A CA 1
ATOM 811 C C . ARG A 1 97 ? -18.333 -20.838 -25.129 1.00 47.97 97 ARG A C 1
ATOM 813 O O . ARG A 1 97 ? -19.109 -20.048 -25.709 1.00 47.97 97 ARG A O 1
#

Sequence (97 aa):
MLRLSEVDRHRALGLLQEGLPISEVSLCMNVNRTKIFRLRQRLHETDTRHRHQRTLWAQKHAAWDGIQWRSVVFSDEFRFCIDHADGRVRVRRSGER

Nearest PDB structures (foldseek):
  2r0q-assembly1_F  TM=9.657E-01  e=6.327E-02  Staphylococcus aureus
  2r0q-assembly1_E  TM=9.665E-01  e=1.504E-01  Staphylococcus aureus
  8hnp-assembly1_B  TM=7.193E-01  e=5.509E-01  Thermococcus onnurineus NA1
  4a12-assembly1_B  TM=5.141E-01  e=2.147E+00  Staphylococcus aureus

Foldseek 3Di:
DLPDPPVLLVVLVVCVVVVHDLVVNCVVSVHDSVSSVVSVVVCCVCCPVVVVVVVVVCVVCVPPDPVNVVVDDDDDDDDDDPDDPPPDDDDDPDDDD

Mean predicted aligned error: 11.26 Å

Solvent-accessible surface area (backbone atoms only — not comparable to full-atom values): 6339 Å² total; per-residue (Å²): 130,88,84,61,56,72,66,57,46,52,52,52,51,50,46,48,72,74,64,51,51,60,69,51,55,18,58,79,66,74,41,63,52,68,59,50,48,52,50,52,50,51,47,52,60,57,42,63,64,48,45,56,55,50,51,52,53,46,63,74,52,67,81,61,49,78,68,62,58,68,73,59,84,89,84,85,89,82,87,85,68,95,69,67,94,81,78,69,86,81,83,75,83,87,80,86,127

pLDDT: mean 84.27, std 12.4, range [46.41, 96.75]

InterPro domains:
  IPR009057 Homedomain-like superfamily [SSF46689] (4-52)
  IPR036397 Ribonuclease H superfamily [G3DSA:3.30.420.10] (37-97)

Secondary structure (DSSP, 8-state):
-----HHHHHHHHHHHHTT--HHHHHHHTT--HHHHHHHHHHHHHHHHHHHHHHHHHHHHHTT--HHHHHT----------SS-TT-------S---